Protein AF-A0A537U976-F1 (afdb_monomer)

Secondary structure (DSSP, 8-state):
---SSTTHHHHHHHHHHHHHHHHHHHHHHHHHHSS---GGGTSTT-S-HHHHHHHHHHHHHHTS----PPP---------------

Mean predicted aligned error: 19.42 Å

Solvent-accessible surface area (backbone atoms only — not comparable to full-atom values): 5894 Å² total; per-residue (Å²): 143,86,88,85,65,74,63,68,55,50,57,53,53,50,51,54,48,54,53,49,56,51,51,52,53,50,50,53,51,50,51,68,73,63,50,76,83,61,59,75,79,78,61,74,73,64,80,46,74,77,48,44,73,72,44,51,77,63,55,59,69,75,65,66,65,83,72,76,81,73,86,85,78,86,87,82,80,91,86,84,81,91,79,88,82,134

Structure (mmCIF, N/CA/C/O backbone):
data_AF-A0A537U976-F1
#
_entry.id   AF-A0A537U976-F1
#
loop_
_atom_site.group_PDB
_atom_site.id
_atom_site.type_symbol
_atom_site.label_atom_id
_atom_site.label_alt_id
_atom_site.label_comp_id
_atom_site.label_asym_id
_atom_site.label_entity_id
_atom_site.label_seq_id
_atom_site.pdbx_PDB_ins_code
_atom_site.Cartn_x
_atom_site.Cartn_y
_atom_site.Cartn_z
_atom_site.occupancy
_atom_site.B_iso_or_equiv
_atom_site.auth_seq_id
_atom_site.auth_comp_id
_atom_site.auth_asym_id
_atom_site.auth_atom_id
_atom_site.pdbx_PDB_model_num
ATOM 1 N N . MET A 1 1 ? 29.126 9.699 -48.373 1.00 41.94 1 MET A N 1
ATOM 2 C CA . MET A 1 1 ? 28.941 8.731 -47.266 1.00 41.94 1 MET A CA 1
ATOM 3 C C . MET A 1 1 ? 28.028 9.330 -46.203 1.00 41.94 1 MET A C 1
ATOM 5 O O . MET A 1 1 ? 28.497 10.071 -45.353 1.00 41.94 1 MET A O 1
ATOM 9 N N . ILE A 1 2 ? 26.720 9.079 -46.256 1.00 58.12 2 ILE A N 1
ATOM 10 C CA . ILE A 1 2 ? 25.785 9.521 -45.209 1.00 58.12 2 ILE A CA 1
ATOM 11 C C . ILE A 1 2 ? 24.830 8.357 -44.935 1.00 58.12 2 ILE A C 1
ATOM 13 O O . ILE A 1 2 ? 24.342 7.751 -45.885 1.00 58.12 2 ILE A O 1
ATOM 17 N N . ARG A 1 3 ? 24.513 8.131 -43.647 1.00 52.31 3 ARG A N 1
ATOM 18 C CA . ARG A 1 3 ? 23.278 7.490 -43.133 1.00 52.31 3 ARG A CA 1
ATOM 19 C C . ARG A 1 3 ? 23.380 6.049 -42.597 1.00 52.31 3 ARG A C 1
ATOM 21 O O . ARG A 1 3 ? 22.633 5.179 -43.017 1.00 52.31 3 ARG A O 1
ATOM 28 N N . ALA A 1 4 ? 24.169 5.840 -41.539 1.00 55.47 4 ALA A N 1
ATOM 29 C CA . ALA A 1 4 ? 24.090 4.624 -40.703 1.00 55.47 4 ALA A CA 1
ATOM 30 C C . ALA A 1 4 ? 23.704 4.878 -39.222 1.00 55.47 4 ALA A C 1
ATOM 32 O O 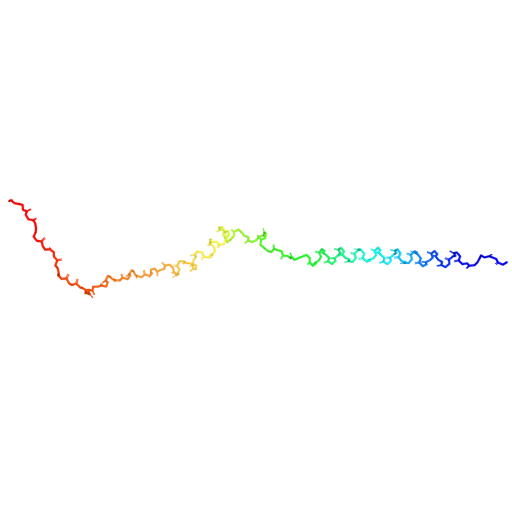. ALA A 1 4 ? 23.726 3.968 -38.395 1.00 55.47 4 ALA A O 1
ATOM 33 N N . THR A 1 5 ? 23.327 6.106 -38.845 1.00 58.19 5 THR A N 1
ATOM 34 C CA . THR A 1 5 ? 23.111 6.504 -37.433 1.00 58.19 5 THR A CA 1
ATOM 35 C C . THR A 1 5 ? 21.649 6.549 -36.967 1.00 58.19 5 THR A C 1
ATOM 37 O O . THR A 1 5 ? 21.398 6.584 -35.764 1.00 58.19 5 THR A O 1
ATOM 40 N N . ARG A 1 6 ? 20.648 6.509 -37.863 1.00 59.53 6 ARG A N 1
ATOM 41 C CA . ARG A 1 6 ? 19.232 6.711 -37.468 1.00 59.53 6 ARG A CA 1
ATOM 42 C C . ARG A 1 6 ? 18.560 5.508 -36.791 1.00 59.53 6 ARG A C 1
ATOM 44 O O . ARG A 1 6 ? 17.625 5.719 -36.019 1.00 59.53 6 ARG A O 1
ATOM 51 N N . PHE A 1 7 ? 19.007 4.280 -37.059 1.00 58.03 7 PHE A N 1
ATOM 52 C CA . PHE A 1 7 ? 18.334 3.064 -36.577 1.00 58.03 7 PHE A CA 1
ATOM 53 C C . PHE A 1 7 ? 18.649 2.736 -35.112 1.00 58.03 7 PHE A C 1
ATOM 55 O O . PHE A 1 7 ? 17.722 2.547 -34.325 1.00 58.03 7 PHE A O 1
ATOM 62 N N . ARG A 1 8 ? 19.925 2.796 -34.704 1.00 60.28 8 ARG A N 1
ATOM 63 C CA . ARG A 1 8 ? 20.341 2.598 -33.298 1.00 60.28 8 ARG A CA 1
ATOM 64 C C . ARG A 1 8 ? 19.631 3.544 -32.328 1.00 60.28 8 ARG A C 1
ATOM 66 O O . ARG A 1 8 ? 19.241 3.148 -31.237 1.00 60.28 8 ARG A O 1
ATOM 73 N N . ASN A 1 9 ? 19.370 4.771 -32.771 1.00 69.38 9 ASN A N 1
ATOM 74 C CA . ASN A 1 9 ? 18.742 5.788 -31.938 1.00 69.38 9 ASN A CA 1
ATOM 75 C C . ASN A 1 9 ? 17.243 5.505 -31.673 1.00 69.38 9 ASN A C 1
ATOM 77 O O . ASN A 1 9 ? 16.675 5.986 -30.700 1.00 69.38 9 ASN A O 1
ATOM 81 N N . ARG A 1 10 ? 16.545 4.722 -32.512 1.00 75.25 10 ARG A N 1
ATOM 82 C CA . ARG A 1 10 ? 15.133 4.361 -32.254 1.00 75.25 10 ARG A CA 1
ATOM 83 C C . ARG A 1 10 ? 14.992 3.246 -31.220 1.00 75.25 10 ARG A C 1
ATOM 85 O O . ARG A 1 10 ? 14.131 3.359 -30.355 1.00 75.25 10 ARG A O 1
ATOM 92 N N . ALA A 1 11 ? 15.843 2.223 -31.283 1.00 81.81 11 ALA A N 1
ATOM 93 C CA . ALA A 1 11 ? 15.837 1.131 -30.309 1.00 81.81 11 ALA A CA 1
ATOM 94 C C . ALA A 1 11 ? 16.159 1.640 -28.894 1.00 81.81 11 ALA A C 1
ATOM 96 O O . ALA A 1 11 ? 15.397 1.378 -27.969 1.00 81.81 11 ALA A O 1
ATOM 97 N N . ALA A 1 12 ? 17.197 2.472 -28.753 1.00 82.69 12 ALA A N 1
ATOM 98 C CA . ALA A 1 12 ? 17.556 3.087 -27.473 1.00 82.69 12 ALA A CA 1
ATOM 99 C C . ALA A 1 12 ? 16.428 3.966 -26.898 1.00 82.69 12 ALA A C 1
ATOM 101 O O . ALA A 1 12 ? 16.099 3.866 -25.721 1.00 82.69 12 ALA A O 1
ATOM 102 N N . ARG A 1 13 ? 15.764 4.776 -27.737 1.00 81.69 13 ARG A N 1
ATOM 103 C CA . ARG A 1 13 ? 14.613 5.594 -27.309 1.00 81.69 13 ARG A CA 1
ATOM 104 C C . ARG A 1 13 ? 13.394 4.761 -26.920 1.00 81.69 13 ARG A C 1
ATOM 106 O O . ARG A 1 13 ? 12.687 5.127 -25.989 1.00 81.69 13 ARG A O 1
ATOM 113 N N . ARG A 1 14 ? 13.142 3.650 -27.616 1.00 85.50 14 ARG A N 1
ATOM 114 C CA . ARG A 1 14 ? 12.082 2.705 -27.242 1.00 85.50 14 ARG A CA 1
ATOM 115 C C . ARG A 1 14 ? 12.382 2.075 -25.886 1.00 85.50 14 ARG A C 1
ATOM 117 O O . ARG A 1 14 ? 11.493 2.001 -25.054 1.00 85.50 14 ARG A O 1
ATOM 124 N N . GLN A 1 15 ? 13.628 1.676 -25.658 1.00 86.88 15 GLN A N 1
ATOM 125 C CA . GLN A 1 15 ? 14.050 1.082 -24.395 1.00 86.88 15 GLN A CA 1
ATOM 126 C C . GLN A 1 15 ? 13.969 2.074 -23.230 1.00 86.88 15 GLN A C 1
ATOM 128 O O . GLN A 1 15 ? 13.486 1.709 -22.166 1.00 86.88 15 GLN A O 1
ATOM 133 N N . ALA A 1 16 ? 14.346 3.336 -23.450 1.00 89.94 16 ALA A N 1
ATOM 134 C CA . ALA A 1 16 ? 14.188 4.394 -22.455 1.00 89.94 16 ALA A CA 1
ATOM 135 C C . ALA A 1 16 ? 12.715 4.652 -22.093 1.00 89.94 16 ALA A C 1
ATOM 137 O O . ALA A 1 16 ? 12.406 4.849 -20.924 1.00 89.94 16 ALA A O 1
ATOM 138 N N . ARG A 1 17 ? 11.801 4.606 -23.075 1.00 90.75 17 ARG A N 1
ATOM 139 C CA . ARG A 1 17 ? 10.355 4.718 -22.815 1.00 90.75 17 ARG A CA 1
ATOM 140 C C . ARG A 1 17 ? 9.829 3.549 -21.993 1.00 90.75 17 ARG A C 1
ATOM 142 O O . ARG A 1 17 ? 9.229 3.779 -20.960 1.00 90.75 17 ARG A O 1
ATOM 149 N N . LEU A 1 18 ? 10.157 2.318 -22.384 1.00 94.56 18 LEU A N 1
ATOM 150 C CA . LEU A 1 18 ? 9.740 1.128 -21.636 1.00 94.56 18 LEU A CA 1
ATOM 151 C C . LEU A 1 18 ? 10.265 1.135 -20.193 1.00 94.56 18 LEU A C 1
ATOM 153 O O . LEU A 1 18 ? 9.557 0.730 -19.280 1.00 94.56 18 LEU A O 1
ATOM 157 N N . ALA A 1 19 ? 11.496 1.605 -19.978 1.00 95.50 19 ALA A N 1
ATOM 158 C CA . ALA A 1 19 ? 12.051 1.748 -18.636 1.00 95.50 19 ALA A CA 1
ATOM 159 C C . ALA A 1 19 ? 11.304 2.805 -1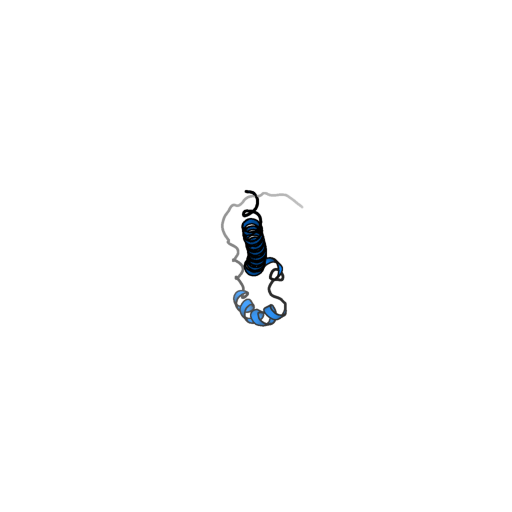7.803 1.00 95.50 19 ALA A C 1
ATOM 161 O O . ALA A 1 19 ? 11.095 2.590 -16.612 1.00 95.50 19 ALA A O 1
ATOM 162 N N . ALA A 1 20 ? 10.883 3.914 -18.419 1.00 95.44 20 ALA A N 1
ATOM 163 C CA . ALA A 1 20 ? 10.070 4.931 -17.756 1.00 95.44 20 ALA A CA 1
ATOM 164 C C . ALA A 1 20 ? 8.679 4.391 -17.390 1.00 95.44 20 ALA A C 1
ATOM 166 O O . ALA A 1 20 ? 8.271 4.536 -16.242 1.00 95.44 20 ALA A O 1
ATOM 167 N N . ASP A 1 21 ? 8.021 3.685 -18.314 1.00 96.44 21 ASP A N 1
ATOM 168 C CA . ASP A 1 21 ? 6.701 3.083 -18.090 1.00 96.44 21 ASP A CA 1
ATOM 169 C C . ASP A 1 21 ? 6.741 2.064 -16.931 1.00 96.44 21 ASP A C 1
ATOM 171 O O . ASP A 1 21 ? 5.867 2.041 -16.065 1.00 96.44 21 ASP A O 1
ATOM 175 N N . ILE A 1 22 ? 7.793 1.236 -16.871 1.00 97.69 22 ILE A N 1
ATOM 176 C CA . ILE A 1 22 ? 8.005 0.289 -15.763 1.00 97.69 22 ILE A CA 1
ATOM 177 C C . ILE A 1 22 ? 8.275 1.035 -14.452 1.00 97.69 22 ILE A C 1
ATOM 179 O O . ILE A 1 22 ? 7.767 0.635 -13.407 1.00 97.69 22 ILE A O 1
ATOM 183 N N . GLY A 1 23 ? 9.068 2.107 -14.490 1.00 97.38 23 GLY A N 1
ATOM 184 C CA . GLY A 1 23 ? 9.348 2.929 -13.314 1.00 97.38 23 GLY A CA 1
ATOM 185 C C . GLY A 1 23 ? 8.085 3.562 -12.727 1.00 97.38 23 GLY A C 1
ATOM 186 O O . GLY A 1 23 ? 7.901 3.532 -11.512 1.00 97.38 23 GLY A O 1
ATOM 187 N N . GLU A 1 24 ? 7.201 4.076 -13.582 1.00 96.69 24 GLU A N 1
ATOM 188 C CA . GLU A 1 24 ? 5.917 4.662 -13.184 1.00 96.69 24 GLU A CA 1
ATOM 189 C C . GLU A 1 24 ? 4.987 3.608 -12.571 1.00 96.69 24 GLU A C 1
ATOM 191 O O . GLU A 1 24 ? 4.471 3.798 -11.470 1.00 96.69 24 GLU A O 1
ATOM 196 N N . LEU A 1 25 ? 4.883 2.434 -13.203 1.00 97.06 25 LEU A N 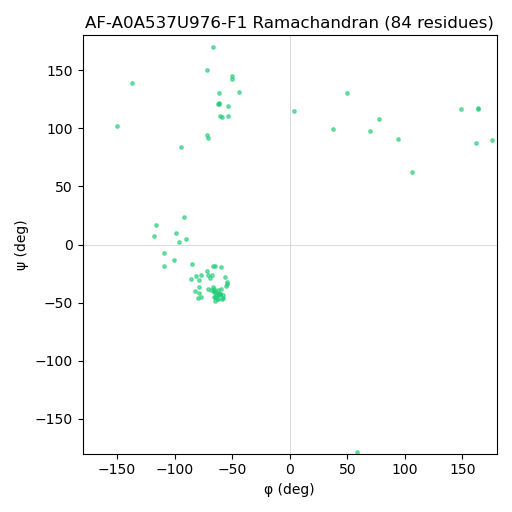1
ATOM 197 C CA . LEU A 1 25 ? 4.114 1.316 -12.656 1.00 97.06 25 LEU A CA 1
ATOM 198 C C . LEU A 1 25 ? 4.624 0.886 -11.272 1.00 97.06 25 LEU A C 1
ATOM 200 O O . LEU A 1 25 ? 3.834 0.680 -10.351 1.00 97.06 25 LEU A O 1
ATOM 204 N N . LEU A 1 26 ? 5.942 0.738 -11.112 1.00 97.31 26 LEU A N 1
ATOM 205 C CA . LEU A 1 26 ? 6.540 0.343 -9.836 1.00 97.31 26 LEU A CA 1
ATOM 206 C C . LEU A 1 26 ? 6.310 1.400 -8.756 1.00 97.31 26 LEU A C 1
ATOM 208 O O . LEU A 1 26 ? 6.001 1.044 -7.619 1.00 97.31 26 LEU A O 1
ATOM 212 N N . HIS A 1 27 ? 6.426 2.680 -9.102 1.00 94.69 27 HIS A N 1
ATOM 213 C CA . HIS A 1 27 ? 6.129 3.778 -8.190 1.00 94.69 27 HIS A CA 1
ATOM 214 C C . HIS A 1 27 ? 4.683 3.706 -7.675 1.00 94.69 27 HIS A C 1
ATOM 216 O O . HIS A 1 27 ? 4.455 3.796 -6.466 1.00 94.69 27 HIS A O 1
ATOM 222 N N . ASP A 1 28 ? 3.715 3.474 -8.562 1.00 94.56 28 ASP A N 1
ATOM 223 C CA . ASP A 1 28 ? 2.302 3.391 -8.187 1.00 94.56 28 ASP A CA 1
ATOM 224 C C . ASP A 1 28 ? 1.990 2.159 -7.333 1.00 94.56 28 ASP A C 1
ATOM 226 O O . ASP A 1 28 ? 1.257 2.257 -6.345 1.00 94.56 28 ASP A O 1
ATOM 230 N N . VAL A 1 29 ? 2.602 1.014 -7.647 1.00 95.44 29 VAL A N 1
ATOM 231 C CA . VAL A 1 29 ? 2.485 -0.206 -6.835 1.00 95.44 29 VAL A CA 1
ATOM 232 C C . VAL A 1 29 ? 3.062 0.009 -5.438 1.00 95.44 29 VAL A C 1
ATOM 234 O O . VAL A 1 29 ? 2.412 -0.330 -4.449 1.00 95.44 29 VAL A O 1
ATOM 237 N N . VAL A 1 30 ? 4.256 0.598 -5.335 1.00 94.81 30 VAL A N 1
ATOM 238 C CA . VAL A 1 30 ? 4.895 0.895 -4.045 1.00 94.81 30 VAL A CA 1
ATOM 239 C C . VAL A 1 30 ? 4.034 1.860 -3.237 1.00 94.81 30 VAL A C 1
ATOM 241 O O . VAL A 1 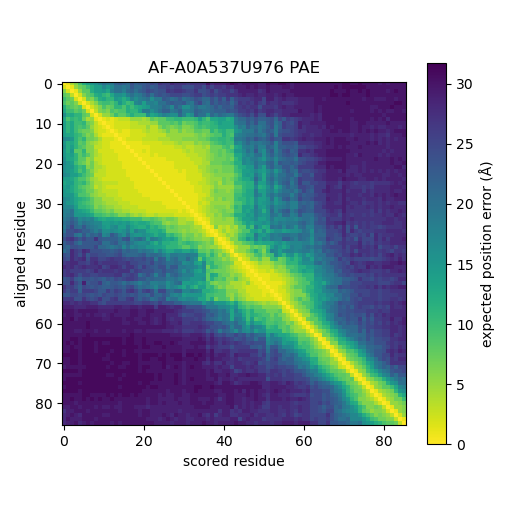30 ? 3.816 1.630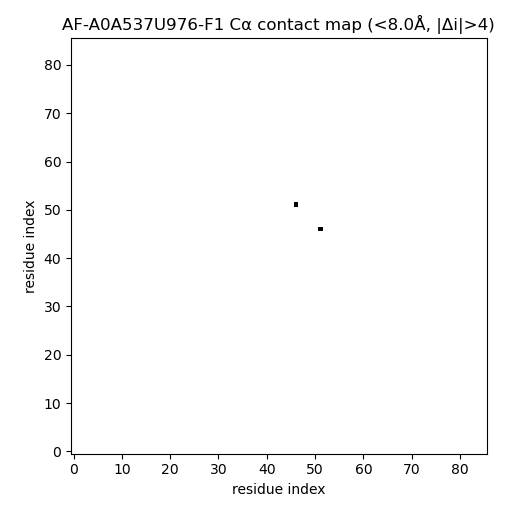 -2.051 1.00 94.81 30 VAL A O 1
ATOM 244 N N . LYS A 1 31 ? 3.489 2.900 -3.871 1.00 89.62 31 LYS A N 1
ATOM 245 C CA . LYS A 1 31 ? 2.603 3.865 -3.215 1.00 89.62 31 LYS A CA 1
ATOM 246 C C . LYS A 1 31 ? 1.319 3.218 -2.697 1.00 89.62 31 LYS A C 1
ATOM 248 O O . LYS A 1 31 ? 0.901 3.535 -1.592 1.00 89.62 31 LYS A O 1
ATOM 253 N N . ALA A 1 32 ? 0.699 2.330 -3.471 1.00 88.06 32 ALA A N 1
ATOM 254 C CA . ALA A 1 32 ? -0.524 1.647 -3.058 1.00 88.06 32 ALA A CA 1
ATOM 255 C C . ALA A 1 32 ? -0.271 0.610 -1.952 1.00 88.06 32 ALA A C 1
ATOM 257 O O . ALA A 1 32 ? -1.085 0.466 -1.044 1.00 88.06 32 ALA A O 1
ATOM 258 N N . LEU A 1 33 ? 0.852 -0.110 -2.024 1.00 89.75 33 LEU A N 1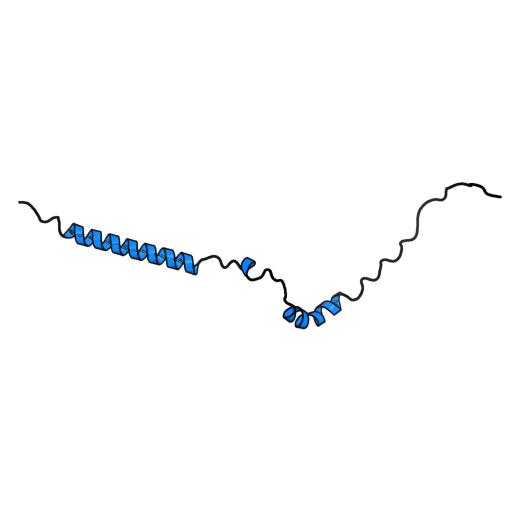
ATOM 259 C CA . LEU A 1 33 ? 1.183 -1.173 -1.076 1.00 89.75 33 LEU A CA 1
ATOM 260 C C . LEU A 1 33 ? 1.720 -0.632 0.253 1.00 89.75 33 LEU A C 1
ATOM 262 O O . LEU A 1 33 ? 1.450 -1.208 1.304 1.00 89.75 33 LEU A O 1
ATOM 266 N N . LEU A 1 34 ? 2.497 0.450 0.198 1.00 87.38 34 LEU A N 1
ATOM 267 C CA . LEU A 1 34 ? 3.103 1.083 1.367 1.00 87.38 34 LEU A CA 1
ATOM 268 C C . LEU A 1 34 ? 2.315 2.302 1.853 1.00 87.38 34 LEU A C 1
ATOM 270 O O . LEU A 1 34 ? 2.829 3.033 2.702 1.00 87.38 34 LEU A O 1
ATOM 274 N N . ASP A 1 35 ? 1.099 2.539 1.338 1.00 80.88 35 ASP A N 1
ATOM 275 C CA . ASP A 1 35 ? 0.219 3.569 1.889 1.00 80.88 35 ASP A CA 1
ATOM 276 C C . ASP A 1 35 ? 0.065 3.301 3.391 1.00 80.88 35 ASP A C 1
ATOM 278 O O . ASP A 1 35 ? -0.365 2.203 3.773 1.00 80.88 35 ASP A O 1
ATOM 282 N N . PRO A 1 36 ? 0.468 4.243 4.265 1.00 83.19 36 PRO A N 1
ATOM 283 C CA . PRO A 1 36 ? 0.419 4.020 5.693 1.00 83.19 36 PRO A CA 1
ATOM 284 C C . PRO A 1 36 ? -1.021 3.731 6.086 1.00 83.19 36 PRO A C 1
ATOM 286 O O . PRO A 1 36 ? -1.873 4.623 6.060 1.00 83.19 36 PRO A O 1
ATOM 289 N N . TYR A 1 37 ? -1.292 2.481 6.467 1.00 71.81 37 TYR A N 1
ATOM 290 C CA . TYR A 1 37 ? -2.562 2.122 7.071 1.00 71.81 37 TYR A CA 1
ATOM 291 C C . TYR A 1 37 ? -2.769 3.066 8.258 1.00 71.81 37 TYR A C 1
ATOM 293 O O . TYR A 1 37 ? -2.007 3.032 9.220 1.00 71.81 37 TYR A O 1
ATOM 301 N N . ARG A 1 38 ? -3.742 3.974 8.129 1.00 71.12 38 ARG A N 1
ATOM 302 C CA . ARG A 1 38 ? -4.135 4.978 9.126 1.00 71.12 38 ARG A CA 1
ATOM 303 C C . ARG A 1 38 ? -5.288 4.402 9.946 1.00 71.12 38 ARG A C 1
ATOM 305 O O . ARG A 1 38 ? -6.456 4.647 9.606 1.00 71.12 38 ARG A O 1
ATOM 312 N N . PRO A 1 39 ? -5.016 3.601 10.993 1.00 73.38 39 PRO A N 1
ATOM 313 C CA . PRO A 1 39 ? -6.060 2.996 11.813 1.00 73.38 39 PRO A CA 1
ATOM 314 C C . PRO A 1 39 ? -6.949 4.054 12.483 1.00 73.38 39 PRO A C 1
ATOM 316 O O . PRO A 1 39 ? -8.092 3.760 12.828 1.00 73.38 39 PRO A O 1
ATOM 319 N N . GLU A 1 40 ? -6.489 5.305 12.591 1.00 71.44 40 GLU A N 1
ATOM 320 C CA . GLU A 1 40 ? -7.217 6.431 13.183 1.00 71.44 40 GLU A CA 1
ATOM 321 C C . GLU A 1 40 ? -8.477 6.821 12.400 1.00 71.44 40 GLU A C 1
ATOM 323 O O . GLU A 1 40 ? -9.375 7.450 12.953 1.00 71.44 40 GLU A O 1
ATOM 328 N N . ARG A 1 41 ? -8.605 6.424 11.128 1.00 70.06 41 ARG A N 1
ATOM 329 C CA . ARG A 1 41 ? -9.862 6.608 10.381 1.00 70.06 41 ARG A CA 1
ATOM 330 C C . ARG A 1 41 ? -10.906 5.535 10.675 1.00 70.06 41 ARG A C 1
ATOM 332 O O . ARG A 1 41 ? -12.098 5.806 10.558 1.00 70.06 41 ARG A O 1
ATOM 339 N N . TYR A 1 42 ? -10.474 4.335 11.053 1.00 72.12 42 TYR A N 1
ATOM 340 C CA . TYR A 1 42 ? -11.346 3.161 11.145 1.00 72.12 42 TYR A CA 1
ATOM 341 C C . TYR A 1 42 ? -11.625 2.719 12.587 1.00 72.12 42 TYR A C 1
ATOM 343 O O . TYR A 1 42 ? -12.624 2.047 12.833 1.00 72.12 42 TYR A O 1
ATOM 351 N N . TYR A 1 43 ? -10.805 3.147 13.551 1.00 66.62 43 TYR A N 1
ATOM 352 C CA . TYR A 1 43 ? -10.893 2.725 14.953 1.00 66.62 43 TYR A CA 1
ATOM 353 C C . TYR A 1 43 ? -11.226 3.835 15.953 1.00 66.62 43 TYR A C 1
ATOM 355 O O . TYR A 1 43 ? -11.110 3.634 17.156 1.00 66.62 43 TYR A O 1
ATOM 363 N N . MET A 1 44 ? -11.738 4.982 15.512 1.00 69.06 44 MET A N 1
ATOM 364 C CA . MET A 1 44 ? -12.119 6.066 16.434 1.00 69.06 44 MET A CA 1
ATOM 365 C C . MET A 1 44 ? -13.584 6.013 16.881 1.00 69.06 44 MET A C 1
ATOM 367 O O . MET A 1 44 ? -14.156 7.023 17.275 1.00 69.06 44 MET A O 1
ATOM 371 N N . ARG A 1 45 ? -14.224 4.838 16.838 1.00 75.12 45 ARG A N 1
ATOM 372 C CA . ARG A 1 45 ? -15.586 4.656 17.381 1.00 75.12 45 ARG A CA 1
ATOM 373 C C . ARG A 1 45 ? -15.625 4.104 18.802 1.00 75.12 45 ARG A C 1
ATOM 375 O O . ARG A 1 45 ? -16.714 3.895 19.336 1.00 75.12 45 ARG A O 1
ATOM 382 N N . GLY A 1 46 ? -14.456 3.885 19.407 1.00 76.81 46 GLY A N 1
ATOM 383 C CA . GLY A 1 46 ? -14.339 3.201 20.686 1.00 76.81 46 GLY A CA 1
ATOM 384 C C . GLY A 1 46 ? -14.940 1.789 20.642 1.00 76.81 46 GLY A C 1
ATOM 385 O O . GLY A 1 46 ? -15.433 1.323 19.608 1.00 76.81 46 GLY A O 1
ATOM 386 N N . PRO A 1 47 ? -14.916 1.069 21.765 1.00 82.00 47 PRO A N 1
ATOM 387 C CA . PRO A 1 47 ? -15.607 -0.201 21.847 1.00 82.00 47 PRO A CA 1
ATOM 388 C C . PRO A 1 47 ? -17.117 -0.009 21.646 1.00 82.00 47 PRO A C 1
ATOM 390 O O . PRO A 1 47 ? -17.781 0.712 22.394 1.00 82.00 47 PRO A O 1
ATOM 393 N N . GLY A 1 48 ? -17.679 -0.661 20.628 1.00 81.69 48 GLY A N 1
ATOM 394 C CA . GLY A 1 48 ? -19.118 -0.621 20.366 1.00 81.69 48 GLY A CA 1
ATOM 395 C C . GLY A 1 48 ? -19.948 -1.310 21.466 1.00 81.69 48 GLY A C 1
ATOM 396 O O . GLY A 1 48 ? -19.405 -2.040 22.298 1.00 81.69 48 GLY A O 1
ATOM 397 N N . PRO A 1 49 ? -21.287 -1.170 21.454 1.00 78.81 49 PRO A N 1
ATOM 398 C CA . PR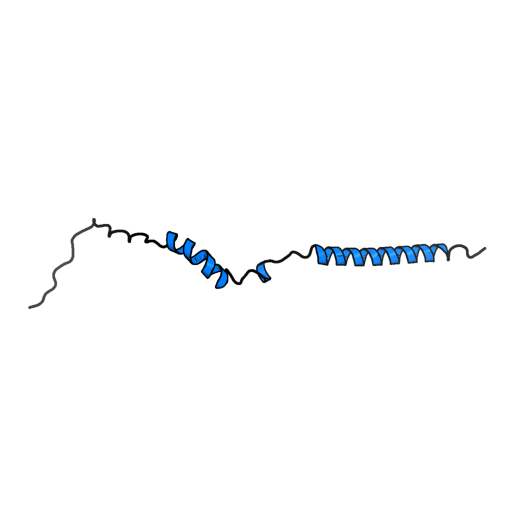O A 1 49 ? -22.175 -1.810 22.436 1.00 78.81 49 PRO A CA 1
ATOM 399 C C . PRO A 1 49 ? -21.990 -3.333 22.528 1.00 78.81 49 PRO A C 1
ATOM 401 O O . PRO A 1 49 ? -22.042 -3.907 23.611 1.00 78.81 49 PRO A O 1
ATOM 404 N N . ARG A 1 50 ? -21.681 -3.985 21.396 1.00 79.06 50 ARG A N 1
ATOM 405 C CA . ARG A 1 50 ? -21.374 -5.425 21.335 1.00 79.06 50 ARG A CA 1
ATOM 406 C C . ARG A 1 50 ? -20.067 -5.808 22.031 1.00 79.06 50 ARG A C 1
ATOM 408 O O . ARG A 1 50 ? -19.928 -6.951 22.446 1.00 79.06 50 ARG A O 1
ATOM 415 N N . TRP A 1 51 ? -19.110 -4.887 22.133 1.00 83.00 51 TRP A N 1
ATOM 416 C CA . TRP A 1 51 ? -17.889 -5.093 22.910 1.00 83.00 51 TRP A CA 1
ATOM 417 C C . TRP A 1 51 ? -18.182 -4.926 24.402 1.00 83.00 51 TRP A C 1
ATOM 419 O O . TRP A 1 51 ? -17.831 -5.802 25.184 1.00 83.00 51 TRP A O 1
ATOM 429 N N . ARG A 1 52 ? -18.926 -3.878 24.791 1.00 80.19 52 ARG A N 1
ATOM 430 C CA . ARG A 1 52 ? -19.325 -3.671 26.195 1.00 80.19 52 ARG A CA 1
ATOM 431 C C . ARG A 1 52 ? -20.116 -4.852 26.751 1.00 80.19 52 ARG A C 1
ATOM 433 O O . ARG A 1 52 ? -19.750 -5.367 27.792 1.00 80.19 52 ARG A O 1
ATOM 440 N N . ALA A 1 53 ? -21.069 -5.404 26.000 1.00 85.50 53 ALA A N 1
ATOM 441 C CA . ALA A 1 53 ? -21.819 -6.593 26.428 1.00 85.50 53 ALA A CA 1
ATOM 442 C C . ALA A 1 53 ? -20.935 -7.817 26.765 1.00 85.50 53 ALA A C 1
ATOM 444 O O . ALA A 1 53 ? -21.322 -8.648 27.581 1.00 85.50 53 ALA A O 1
ATOM 445 N N . LYS A 1 54 ? -19.746 -7.933 26.154 1.00 82.50 54 LYS A N 1
ATOM 446 C CA . LYS A 1 54 ? -18.786 -9.015 26.434 1.00 82.50 54 LYS A CA 1
ATOM 447 C C . LYS A 1 54 ? -17.873 -8.707 27.626 1.00 82.50 54 LYS A C 1
ATOM 449 O O . LYS A 1 54 ? -17.442 -9.632 28.305 1.00 82.50 54 LYS A O 1
ATOM 454 N N . HIS A 1 55 ? -17.584 -7.430 27.875 1.00 79.94 55 HIS A N 1
ATOM 455 C CA . HIS A 1 55 ? -16.592 -6.976 28.858 1.00 79.94 55 HIS A CA 1
ATOM 456 C C . HIS A 1 55 ? -17.193 -6.305 30.109 1.00 79.94 55 HIS A C 1
ATOM 458 O O . HIS A 1 55 ? -16.475 -6.105 31.086 1.00 79.94 55 HIS A O 1
ATOM 464 N N . ASP A 1 56 ? -18.503 -6.046 30.143 1.00 67.50 56 ASP A N 1
ATOM 465 C CA . ASP A 1 56 ? -19.248 -5.503 31.294 1.00 67.50 56 ASP A CA 1
ATOM 466 C C . ASP A 1 56 ? -19.047 -6.349 32.559 1.00 67.50 56 ASP A C 1
ATOM 468 O O . ASP A 1 56 ? -19.016 -5.839 33.678 1.00 67.50 56 ASP A O 1
ATOM 472 N N . ARG A 1 57 ? -18.862 -7.663 32.386 1.00 64.88 57 ARG A N 1
ATOM 473 C CA . ARG A 1 57 ? -18.615 -8.589 33.494 1.00 64.88 57 ARG A CA 1
ATOM 474 C C . ARG A 1 57 ? -17.226 -8.420 34.117 1.00 64.88 57 ARG A C 1
ATOM 476 O O . ARG A 1 57 ? -17.078 -8.720 35.294 1.00 64.88 57 ARG A O 1
ATOM 483 N N . ALA A 1 58 ? -16.245 -7.927 33.359 1.00 62.66 58 ALA A N 1
ATOM 484 C CA . ALA A 1 58 ? -14.907 -7.622 33.865 1.00 62.66 58 ALA A CA 1
ATOM 485 C C . ALA A 1 58 ? -14.865 -6.243 34.549 1.00 62.66 58 ALA A C 1
ATOM 487 O O . ALA A 1 58 ? -14.298 -6.121 35.625 1.00 62.66 58 ALA A O 1
ATOM 488 N N . GLN A 1 59 ? -15.550 -5.232 33.996 1.00 59.56 59 GLN A N 1
ATOM 489 C CA . GLN A 1 59 ? -15.553 -3.868 34.557 1.00 59.56 59 GLN A CA 1
ATOM 490 C C . GLN A 1 59 ? -16.300 -3.742 35.896 1.00 59.56 59 GLN A C 1
ATOM 492 O O . GLN A 1 59 ? -15.950 -2.900 36.719 1.00 59.56 59 GLN A O 1
ATOM 497 N N . ARG A 1 60 ? -17.317 -4.579 36.156 1.00 58.41 60 ARG A N 1
ATOM 498 C CA . ARG A 1 60 ? -18.038 -4.567 37.445 1.00 58.41 60 ARG A CA 1
ATOM 499 C C . ARG A 1 60 ? -17.185 -5.002 38.642 1.00 58.41 60 ARG A C 1
ATOM 501 O O . ARG A 1 60 ? -17.574 -4.705 39.766 1.00 58.41 60 ARG A O 1
ATOM 508 N N . VAL A 1 61 ? -16.062 -5.690 38.423 1.00 58.75 61 VAL A N 1
ATOM 509 C CA . VAL A 1 61 ? -15.173 -6.137 39.510 1.00 58.75 61 VAL A CA 1
ATOM 510 C C . VAL A 1 61 ? -14.297 -4.983 40.018 1.00 58.75 61 VAL A C 1
ATOM 512 O O . VAL A 1 61 ? -14.044 -4.905 41.214 1.00 58.75 61 VAL A O 1
ATOM 515 N N . ASP A 1 62 ? -13.948 -4.028 39.150 1.00 58.16 62 ASP A N 1
ATOM 516 C CA . ASP A 1 62 ? -13.125 -2.860 39.507 1.00 58.16 62 ASP A CA 1
ATOM 517 C C . ASP A 1 62 ? -13.943 -1.690 40.092 1.00 58.16 62 ASP A C 1
ATOM 519 O O . ASP A 1 62 ? -13.395 -0.785 40.715 1.00 58.16 62 ASP A O 1
ATOM 523 N N . ALA A 1 63 ? -15.269 -1.699 39.908 1.00 57.78 63 ALA A N 1
ATOM 524 C CA . ALA A 1 63 ? -16.181 -0.654 40.387 1.00 57.78 63 ALA A CA 1
ATOM 525 C C . ALA A 1 63 ? -16.736 -0.907 41.803 1.00 57.78 63 ALA A C 1
ATOM 527 O O . ALA A 1 63 ? -17.590 -0.148 42.274 1.00 57.78 63 ALA A O 1
ATOM 528 N N . VAL A 1 64 ? -16.278 -1.957 42.496 1.00 56.19 64 VAL A N 1
ATOM 529 C CA . VAL A 1 64 ? -16.586 -2.156 43.918 1.00 56.19 64 VAL A CA 1
ATOM 530 C C . VAL A 1 64 ? -15.817 -1.110 44.720 1.00 56.19 64 VAL A C 1
ATOM 532 O O . VAL A 1 64 ? -14.664 -1.296 45.081 1.00 56.19 64 VAL A O 1
ATOM 535 N N . ALA A 1 65 ? -16.507 0.010 44.939 1.00 58.94 65 ALA A N 1
ATOM 536 C CA . ALA A 1 65 ? -16.362 0.950 46.038 1.00 58.94 65 ALA A CA 1
ATOM 537 C C . ALA A 1 65 ? -14.922 1.202 46.510 1.00 58.94 65 ALA A C 1
ATOM 539 O O . ALA A 1 65 ? -14.414 0.515 47.390 1.00 58.94 65 ALA A O 1
ATOM 540 N N . VAL A 1 66 ? -14.329 2.306 46.051 1.00 57.34 66 VAL A N 1
ATOM 541 C CA . VAL A 1 66 ? -13.437 3.059 46.939 1.00 57.34 66 VAL A CA 1
ATOM 542 C C . VAL A 1 66 ? -14.313 3.486 48.125 1.00 57.34 66 VAL A C 1
ATOM 544 O O . VAL A 1 66 ? -15.239 4.276 47.910 1.00 57.34 66 VAL A O 1
ATOM 547 N N . PRO A 1 67 ? -14.126 2.953 49.350 1.00 54.59 67 PRO A N 1
ATOM 548 C CA . PRO A 1 67 ? -14.878 3.450 50.487 1.00 54.59 67 PRO A CA 1
ATOM 549 C C . PRO A 1 67 ? -14.506 4.921 50.668 1.00 54.59 67 PRO A C 1
ATOM 551 O O . PRO A 1 67 ? -13.328 5.282 50.641 1.00 54.59 67 PRO A O 1
ATOM 554 N N . ALA A 1 68 ? -15.529 5.768 50.785 1.00 64.62 68 ALA A N 1
ATOM 555 C CA . ALA A 1 68 ? -15.378 7.195 51.019 1.00 64.62 68 ALA A CA 1
ATOM 556 C C . ALA A 1 68 ? -14.311 7.443 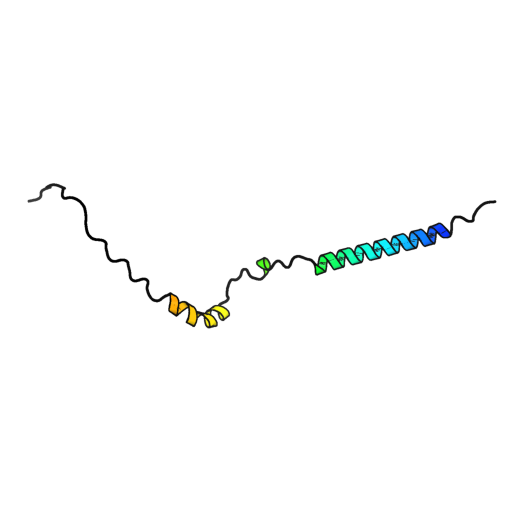52.104 1.00 64.62 68 ALA A C 1
ATOM 558 O O . ALA A 1 68 ? -14.364 6.791 53.152 1.00 64.62 68 ALA A O 1
ATOM 559 N N . PRO A 1 69 ? -13.339 8.349 51.890 1.00 59.41 69 PRO A N 1
ATOM 560 C CA . PRO A 1 69 ? -12.382 8.661 52.935 1.00 59.41 69 PRO A CA 1
ATOM 561 C C . PRO A 1 69 ? -13.152 9.243 54.125 1.00 59.41 69 PRO A C 1
ATOM 563 O O . PRO A 1 69 ? -13.883 10.224 53.990 1.00 59.41 69 PRO A O 1
ATOM 566 N N . LEU A 1 70 ? -13.018 8.588 55.281 1.00 63.44 70 LEU A N 1
ATOM 567 C CA . LEU A 1 70 ? -13.572 9.032 56.558 1.00 63.44 70 LEU A CA 1
ATOM 568 C C . LEU A 1 70 ? -13.196 10.505 56.811 1.00 63.44 70 LEU A C 1
ATOM 570 O O . LEU A 1 70 ? -12.066 10.900 56.495 1.00 63.44 70 LEU A O 1
ATOM 574 N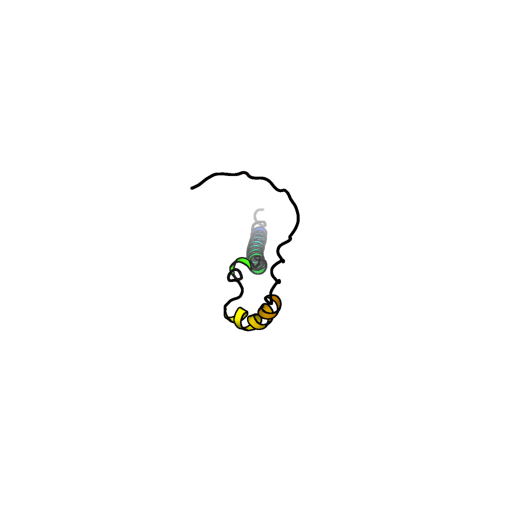 N . PRO A 1 71 ? -14.089 11.328 57.392 1.00 55.72 71 PRO A N 1
ATOM 575 C CA . PRO A 1 71 ? -13.758 12.710 57.700 1.00 55.72 71 PRO A CA 1
ATOM 576 C C . PRO A 1 71 ? -12.597 12.747 58.697 1.00 55.72 71 PRO A C 1
ATOM 578 O O . PRO A 1 71 ? -12.668 12.206 59.802 1.00 55.72 71 PRO A O 1
ATOM 581 N N . ARG A 1 72 ? -11.504 13.388 58.280 1.00 52.22 72 ARG A N 1
ATOM 582 C CA . ARG A 1 72 ? -10.306 13.606 59.088 1.00 52.22 72 ARG A CA 1
ATOM 583 C C . ARG A 1 72 ? -10.635 14.649 60.154 1.00 52.22 72 ARG A C 1
ATOM 585 O O . ARG A 1 72 ? -10.591 15.847 59.895 1.00 52.22 72 ARG A O 1
ATOM 592 N N . ALA A 1 73 ? -11.025 14.188 61.336 1.00 53.78 73 ALA A N 1
ATOM 593 C CA . ALA A 1 73 ? -11.162 15.056 62.492 1.00 53.78 73 ALA A CA 1
ATOM 594 C C . ALA A 1 73 ? -9.780 15.494 63.004 1.00 53.78 73 ALA A C 1
ATOM 596 O O . ALA A 1 73 ? -8.814 14.734 62.955 1.00 53.78 73 ALA A O 1
ATOM 597 N N . SER A 1 74 ? -9.767 16.696 63.583 1.00 44.91 74 SER A N 1
ATOM 598 C CA . SER A 1 74 ? -8.731 17.270 64.447 1.00 44.91 74 SER A CA 1
ATOM 599 C C . SER A 1 74 ? -7.675 18.144 63.762 1.00 44.91 74 SER A C 1
ATOM 601 O O . SER A 1 74 ? -6.611 17.686 63.356 1.00 44.91 74 SER A O 1
ATOM 603 N N . ASN A 1 75 ? -7.956 19.449 63.702 1.00 49.56 75 ASN A N 1
ATOM 604 C CA . ASN A 1 75 ? -7.326 20.452 64.576 1.00 49.56 75 ASN A CA 1
ATOM 605 C C . ASN A 1 75 ? -7.539 21.856 64.000 1.00 49.56 75 ASN A C 1
ATOM 607 O O . ASN A 1 75 ? -7.012 22.147 62.934 1.00 49.56 75 ASN A O 1
ATOM 611 N N . ALA A 1 76 ? -8.248 22.720 64.734 1.00 45.16 76 ALA A N 1
ATOM 612 C CA . ALA A 1 76 ? -7.826 24.093 65.035 1.00 45.16 76 ALA A CA 1
ATOM 613 C C . ALA A 1 76 ? -9.005 24.941 65.538 1.00 45.16 76 ALA A C 1
ATOM 615 O O . ALA A 1 76 ? -9.917 25.267 64.791 1.00 45.16 76 ALA A O 1
ATOM 616 N N . VAL A 1 77 ? -8.857 25.370 66.792 1.00 43.69 77 VAL A N 1
ATOM 617 C CA . VAL A 1 77 ? -9.042 26.761 67.222 1.00 43.69 77 VAL A CA 1
ATOM 618 C C . VAL A 1 77 ? -10.487 27.250 67.389 1.00 43.69 77 VAL A C 1
ATOM 620 O O . VAL A 1 77 ? -11.230 27.531 66.456 1.00 43.69 77 VAL A O 1
ATOM 623 N N . ALA A 1 78 ? -10.824 27.415 68.669 1.00 46.66 78 ALA A N 1
ATOM 624 C CA . ALA A 1 78 ? -11.856 28.307 69.163 1.00 46.66 78 ALA A CA 1
ATOM 625 C C . ALA A 1 78 ? -11.712 29.725 68.586 1.00 46.66 78 ALA A C 1
ATOM 627 O O . ALA A 1 78 ? -10.591 30.202 68.452 1.00 46.66 78 ALA A O 1
ATOM 628 N N . VAL A 1 79 ? -12.849 30.390 68.344 1.00 43.03 79 VAL A N 1
ATOM 629 C CA . VAL A 1 79 ? -13.144 31.834 68.518 1.00 43.03 79 VAL A CA 1
ATOM 630 C C . VAL A 1 79 ? -14.175 32.278 67.472 1.00 43.03 79 VAL A C 1
ATOM 632 O O . VAL A 1 79 ? -13.892 32.269 66.281 1.00 43.03 79 VAL A O 1
ATOM 635 N N . ALA A 1 80 ? -15.352 32.700 67.948 1.00 46.59 80 ALA A N 1
ATOM 636 C CA . ALA A 1 80 ? -16.186 33.810 67.448 1.00 46.59 80 ALA A CA 1
ATOM 637 C C . ALA A 1 80 ? -17.493 33.805 68.275 1.00 46.59 80 ALA A C 1
ATOM 639 O O . ALA A 1 80 ? -18.347 32.947 68.095 1.00 46.59 80 ALA A O 1
ATOM 640 N N . VAL A 1 81 ? -17.541 34.524 69.399 1.00 51.62 81 VAL A N 1
ATOM 641 C CA . VAL A 1 81 ? -18.087 35.894 69.510 1.00 51.62 81 VAL A CA 1
ATOM 642 C C . VAL A 1 81 ? -19.619 35.950 69.353 1.00 51.62 81 VAL A C 1
ATOM 644 O O . VAL A 1 81 ? -20.165 35.969 68.258 1.00 51.62 81 VAL A O 1
ATOM 647 N N . LEU A 1 82 ? -20.272 35.985 70.523 1.00 49.78 82 LEU A N 1
ATOM 648 C CA . LEU A 1 82 ? -21.436 36.795 70.921 1.00 49.78 82 LEU A CA 1
ATOM 649 C C . LEU A 1 82 ? -22.068 37.686 69.835 1.00 49.78 82 LEU A C 1
ATOM 651 O O . LEU A 1 82 ? -21.464 38.706 69.527 1.00 49.78 82 LEU A O 1
ATOM 655 N N . ILE A 1 83 ? -23.322 37.420 69.423 1.00 44.81 83 ILE A N 1
ATOM 656 C CA . ILE A 1 83 ? -24.327 38.453 69.065 1.00 44.81 83 ILE A CA 1
ATOM 657 C C . ILE A 1 83 ? -25.769 37.947 69.357 1.00 44.81 83 ILE A C 1
ATOM 659 O O . ILE A 1 83 ? -26.336 37.196 68.576 1.00 44.81 83 ILE A O 1
ATOM 663 N N . ARG A 1 84 ? -26.331 38.424 70.486 1.00 41.53 84 ARG A N 1
ATOM 664 C CA . ARG A 1 84 ? -27.671 39.040 70.695 1.00 41.53 84 ARG A CA 1
ATOM 665 C C . ARG A 1 84 ? -28.956 38.361 70.173 1.00 41.53 84 ARG A C 1
ATOM 667 O O . ARG A 1 84 ? -29.145 38.247 68.970 1.00 41.53 84 ARG A O 1
ATOM 674 N N . GLY A 1 85 ? -29.949 38.244 71.067 1.00 42.19 85 GLY A N 1
ATOM 675 C CA . GLY A 1 85 ? -31.355 38.475 70.700 1.00 42.19 85 GLY A CA 1
ATOM 676 C C . GLY A 1 85 ? -32.405 37.902 71.652 1.00 42.19 85 GLY A C 1
ATOM 677 O O . GLY A 1 85 ? -32.878 36.811 71.383 1.00 42.19 85 GLY A O 1
ATOM 678 N N . SER A 1 86 ? -32.749 38.704 72.671 1.00 44.06 86 SER A N 1
ATOM 679 C CA . SER A 1 86 ? -34.053 38.830 73.361 1.00 44.06 86 SER A CA 1
ATOM 680 C C . SER A 1 86 ? -34.718 37.612 74.004 1.00 44.06 86 SER A C 1
ATOM 682 O O . SER A 1 86 ? -35.211 36.727 73.279 1.00 44.06 86 SER A O 1
#

Foldseek 3Di:
DDDPPPPVVVVVVVVVVVVVVVVVVVVVVCCVVVVPPPCVVVPPPDDDPVRCVVCVVVVVVVPPDPDDPDPDDDDDDDDDDDDDDD

Sequence (86 aa):
MIRATRFRNRAARRQARLAADIGELLHDVVKALLDPYRPERYYMRGPGPRWRAKHDRAQRVDAVAVPAPLPRASNAVAVAVLIRGS

Radius of gyration: 40.39 Å; Cα contacts (8 Å, |Δi|>4): 1; chains: 1; bounding box: 63×48×121 Å

pLDDT: mean 70.49, std 17.31, range [41.53, 97.69]